Protein AF-A0A1B7M0R2-F1 (afdb_monomer_lite)

Organism: NCBI:txid1837282

Secondary structure (DSSP, 8-state):
--HHHHHHHHHHHHHHHHHHHHHHHHHTTTSHHHHHHHHHHHHHHHHHHHHHHHHHHHT-SSTT--

Foldseek 3Di:
DQVLVVLVVVLVVLVVLLVVLCVQLVVPVVVVVSNVVSPVVSVVSVVVSVVSVVVSVVSPPPPPDD

Sequence (66 aa):
MKIGTVLVAVHQSEMDLYHDLLQLSQRYVTEHEVHHVATDVAQWSRKHIAKIAAVAADYDEIGDLW

pLDDT: mean 90.1, std 13.12, range [51.0, 98.56]

Radius of gyration: 14.56 Å; chains: 1; bounding box: 29×17×40 Å

Structure (mmCIF, N/CA/C/O backbone):
data_AF-A0A1B7M0R2-F1
#
_entry.id   AF-A0A1B7M0R2-F1
#
loop_
_atom_site.group_PDB
_atom_site.id
_atom_site.type_symbol
_atom_site.label_atom_id
_atom_site.label_alt_id
_atom_site.label_comp_id
_atom_site.label_asym_id
_atom_site.label_entity_id
_atom_site.label_seq_id
_atom_site.pdbx_PDB_ins_code
_atom_site.Cartn_x
_atom_site.Cartn_y
_atom_site.Cartn_z
_atom_site.occupancy
_atom_site.B_iso_or_equiv
_atom_site.auth_seq_id
_atom_site.auth_comp_id
_atom_site.auth_asym_id
_atom_site.auth_atom_id
_atom_site.pdbx_PDB_model_num
ATOM 1 N N . MET A 1 1 ? 11.666 -11.088 -19.415 1.00 58.19 1 MET A N 1
ATOM 2 C CA . MET A 1 1 ? 10.614 -10.469 -18.579 1.00 58.19 1 MET A CA 1
ATOM 3 C C . MET A 1 1 ? 10.789 -8.971 -18.678 1.00 58.19 1 MET A C 1
ATOM 5 O O . MET A 1 1 ? 11.915 -8.531 -18.500 1.00 58.19 1 MET A O 1
ATOM 9 N N . LYS A 1 2 ? 9.736 -8.216 -19.000 1.00 78.31 2 LYS A N 1
ATOM 10 C CA . LYS A 1 2 ? 9.808 -6.752 -19.046 1.00 78.31 2 LYS A CA 1
ATOM 11 C C . LYS A 1 2 ? 9.519 -6.213 -17.652 1.00 78.31 2 LYS A C 1
ATOM 13 O O . LYS A 1 2 ? 8.416 -6.410 -17.143 1.00 78.31 2 LYS A O 1
ATOM 18 N N . ILE A 1 3 ? 10.517 -5.616 -17.008 1.00 86.38 3 ILE A N 1
ATOM 19 C CA . ILE A 1 3 ? 10.396 -5.146 -15.622 1.00 86.38 3 ILE A CA 1
ATOM 20 C C . ILE A 1 3 ? 9.351 -4.026 -15.493 1.00 86.38 3 ILE A C 1
ATOM 22 O O . ILE A 1 3 ? 8.605 -4.014 -14.518 1.00 86.38 3 ILE A O 1
ATOM 26 N N . GLY A 1 4 ? 9.182 -3.194 -16.530 1.00 85.62 4 GLY A N 1
ATOM 27 C CA . GLY A 1 4 ? 8.138 -2.165 -16.588 1.00 85.62 4 GLY A CA 1
ATOM 28 C C . GLY A 1 4 ? 6.712 -2.716 -16.442 1.00 85.62 4 GLY A C 1
ATOM 29 O O . GLY A 1 4 ? 5.925 -2.185 -15.664 1.00 85.62 4 GLY A O 1
ATOM 30 N N . THR A 1 5 ? 6.382 -3.842 -17.089 1.00 87.44 5 THR A N 1
ATOM 31 C CA . THR A 1 5 ? 5.050 -4.469 -16.955 1.00 87.44 5 THR A CA 1
ATOM 32 C C . THR A 1 5 ? 4.773 -4.936 -15.525 1.00 87.44 5 THR A C 1
ATOM 34 O O . THR A 1 5 ? 3.651 -4.817 -15.038 1.00 87.44 5 THR A O 1
ATOM 37 N N . VAL A 1 6 ? 5.792 -5.458 -14.835 1.00 91.56 6 VAL A N 1
ATOM 38 C CA . VAL A 1 6 ? 5.660 -5.880 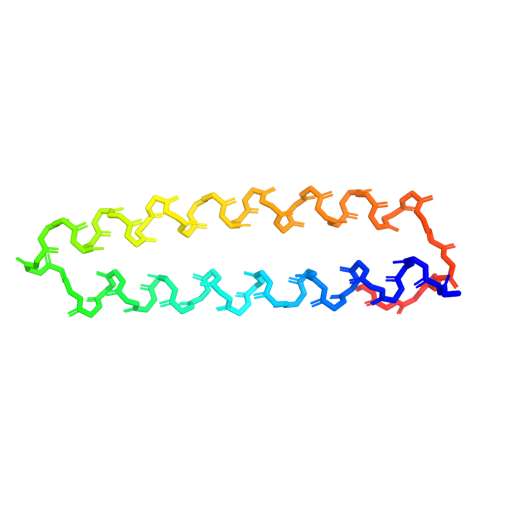-13.433 1.00 91.56 6 VAL A CA 1
ATOM 39 C C . VAL A 1 6 ? 5.441 -4.667 -12.530 1.00 91.56 6 VAL A C 1
ATOM 41 O O . VAL A 1 6 ? 4.589 -4.722 -11.650 1.00 91.56 6 VAL A O 1
ATOM 44 N N . LEU A 1 7 ? 6.148 -3.559 -12.770 1.00 92.38 7 LEU A N 1
ATOM 45 C CA . LEU A 1 7 ? 5.997 -2.331 -11.985 1.00 92.38 7 LEU A CA 1
ATOM 46 C C . LEU A 1 7 ? 4.587 -1.732 -12.103 1.00 92.38 7 LEU A C 1
ATOM 48 O O . LEU A 1 7 ? 4.020 -1.346 -11.085 1.00 92.38 7 LEU A O 1
ATOM 52 N N . VAL A 1 8 ? 3.985 -1.735 -13.298 1.00 90.62 8 VAL A N 1
ATOM 53 C CA . VAL A 1 8 ? 2.584 -1.307 -13.497 1.00 90.62 8 VAL A CA 1
ATOM 54 C C . VAL A 1 8 ? 1.616 -2.196 -12.710 1.00 90.62 8 VAL A C 1
ATOM 56 O O . VAL A 1 8 ? 0.753 -1.693 -11.991 1.00 90.62 8 VAL A O 1
ATOM 59 N N . ALA A 1 9 ? 1.777 -3.520 -12.791 1.00 92.94 9 ALA A N 1
ATOM 60 C CA . ALA A 1 9 ? 0.910 -4.456 -12.073 1.00 92.94 9 ALA A CA 1
ATOM 61 C C . ALA A 1 9 ? 1.011 -4.297 -10.544 1.00 92.94 9 ALA A C 1
ATOM 63 O O . ALA A 1 9 ? -0.002 -4.332 -9.840 1.00 92.94 9 ALA A O 1
ATOM 64 N N . VAL A 1 10 ? 2.226 -4.084 -10.028 1.00 94.88 10 VAL A N 1
ATOM 65 C CA . VAL A 1 10 ? 2.466 -3.840 -8.598 1.00 94.88 10 VAL A CA 1
ATOM 66 C C . VAL A 1 10 ? 1.886 -2.490 -8.171 1.00 94.88 10 VAL A C 1
ATOM 68 O O . VAL A 1 10 ? 1.234 -2.425 -7.13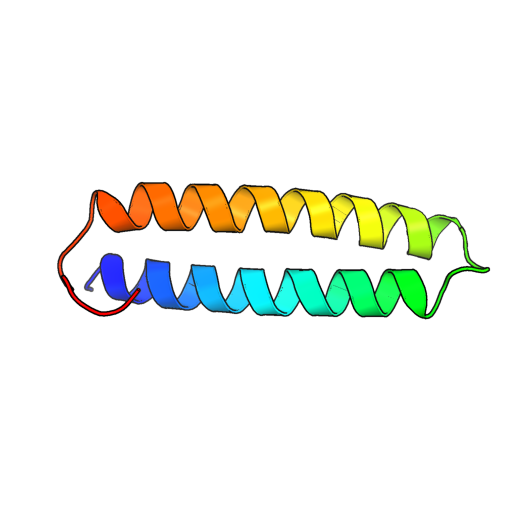5 1.00 94.88 10 VAL A O 1
ATOM 71 N N . HIS A 1 11 ? 2.044 -1.435 -8.976 1.00 94.31 11 HIS A N 1
ATOM 72 C CA . HIS A 1 11 ? 1.435 -0.132 -8.702 1.00 94.31 11 HIS A CA 1
ATOM 73 C C . HIS A 1 11 ? -0.089 -0.225 -8.582 1.00 94.31 11 HIS A C 1
ATOM 75 O O . HIS A 1 11 ? -0.659 0.301 -7.628 1.00 94.31 11 HIS A O 1
ATOM 81 N N . GLN A 1 12 ? -0.752 -0.915 -9.516 1.00 95.06 12 GLN A N 1
ATOM 82 C CA . GLN A 1 12 ? -2.204 -1.091 -9.464 1.00 95.06 12 GLN A CA 1
ATOM 83 C C . GLN A 1 12 ? -2.635 -1.871 -8.217 1.00 95.06 12 GLN A C 1
ATOM 85 O O . GLN A 1 12 ? -3.544 -1.444 -7.515 1.00 95.06 12 GLN A O 1
ATOM 90 N N . SER A 1 13 ? -1.934 -2.963 -7.902 1.00 96.81 13 SER A N 1
ATOM 91 C CA . SER A 1 13 ? -2.234 -3.775 -6.715 1.00 96.81 13 SER A CA 1
ATOM 92 C C . SER A 1 13 ? -2.082 -2.976 -5.413 1.00 96.81 13 SER A C 1
ATOM 94 O O . SER A 1 13 ? -2.867 -3.142 -4.485 1.00 96.81 13 SER A O 1
ATOM 96 N N . GLU A 1 14 ? -1.090 -2.083 -5.341 1.00 97.50 14 GLU A N 1
ATOM 97 C CA . GLU A 1 14 ? -0.902 -1.176 -4.203 1.00 97.50 14 GLU A CA 1
ATOM 98 C C . GLU A 1 14 ? -2.000 -0.102 -4.128 1.00 97.50 14 GLU A C 1
ATOM 100 O O . GLU A 1 14 ? -2.473 0.208 -3.037 1.00 97.50 14 GLU A O 1
ATOM 105 N N . MET A 1 15 ? -2.470 0.435 -5.262 1.00 98.00 15 MET A N 1
ATOM 106 C CA . MET A 1 15 ? -3.629 1.342 -5.271 1.00 98.00 15 MET A CA 1
ATOM 107 C C . MET A 1 15 ? -4.900 0.665 -4.755 1.00 98.00 15 MET A C 1
ATOM 109 O O . MET A 1 15 ? -5.642 1.276 -3.982 1.00 98.00 15 MET A O 1
ATOM 113 N N . ASP A 1 16 ? -5.147 -0.580 -5.157 1.00 98.25 16 ASP A N 1
ATOM 114 C CA . ASP A 1 16 ? -6.307 -1.345 -4.701 1.00 98.25 16 ASP A CA 1
ATOM 115 C C . ASP A 1 16 ? -6.216 -1.599 -3.186 1.00 98.25 16 ASP A C 1
ATOM 117 O O . ASP A 1 16 ? -7.144 -1.277 -2.442 1.00 98.25 16 ASP A O 1
ATOM 121 N N . LEU A 1 17 ? -5.046 -2.036 -2.702 1.00 98.19 17 LEU A N 1
ATOM 122 C CA . LEU A 1 17 ? -4.784 -2.240 -1.275 1.00 98.19 17 LEU A CA 1
ATOM 123 C C . LEU A 1 17 ? -4.983 -0.959 -0.450 1.00 98.19 17 LEU A C 1
ATOM 125 O O . LEU A 1 17 ? -5.584 -0.997 0.625 1.00 98.19 17 LEU A O 1
ATOM 129 N N . TYR A 1 18 ? -4.490 0.183 -0.935 1.00 98.56 18 TYR A N 1
ATOM 130 C CA . TYR A 1 18 ? -4.684 1.476 -0.281 1.00 98.56 18 TYR A CA 1
ATOM 131 C C . TYR A 1 18 ? -6.171 1.796 -0.076 1.00 98.56 18 TYR A C 1
ATOM 133 O O . TYR A 1 18 ? -6.571 2.195 1.022 1.00 98.56 18 TYR A O 1
ATOM 141 N N . HIS A 1 19 ? -6.997 1.605 -1.108 1.00 98.44 19 HIS A N 1
ATOM 142 C CA . HIS A 1 19 ? -8.433 1.857 -1.018 1.00 98.44 19 HIS A CA 1
ATOM 143 C C . HIS A 1 19 ? -9.132 0.881 -0.070 1.00 98.44 19 HIS A C 1
ATOM 145 O O . HIS A 1 19 ? -9.938 1.320 0.754 1.00 98.44 19 HIS A O 1
ATOM 151 N N . ASP A 1 20 ? -8.783 -0.404 -0.123 1.00 98.50 20 ASP A N 1
ATOM 152 C CA . ASP A 1 20 ? -9.345 -1.428 0.760 1.00 98.50 20 ASP A CA 1
ATOM 153 C C . ASP A 1 20 ? -9.041 -1.132 2.234 1.00 98.50 20 ASP A C 1
ATOM 155 O O . ASP A 1 20 ? -9.921 -1.234 3.092 1.00 98.50 20 ASP A O 1
ATOM 159 N N . LEU A 1 21 ? -7.821 -0.687 2.541 1.00 98.50 21 LEU A N 1
ATOM 160 C CA . LEU A 1 21 ? -7.419 -0.308 3.896 1.00 98.50 21 LEU A CA 1
ATOM 161 C C . LEU A 1 21 ? -8.147 0.944 4.395 1.00 98.50 21 LEU A C 1
ATOM 163 O O . LEU A 1 21 ? -8.559 0.989 5.555 1.00 98.50 21 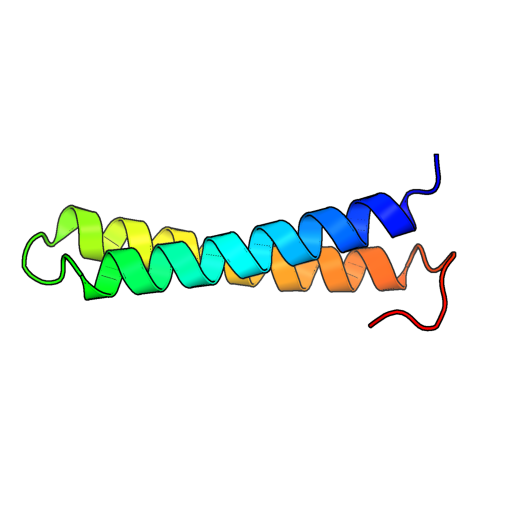LEU A O 1
ATOM 167 N N . LEU A 1 22 ? -8.364 1.943 3.536 1.00 98.25 22 LEU A N 1
ATOM 168 C CA . LEU A 1 22 ? -9.185 3.102 3.897 1.00 98.25 22 LEU A CA 1
ATOM 169 C C . LEU A 1 22 ? -10.650 2.724 4.120 1.00 98.25 22 LEU A C 1
ATOM 171 O O . LEU A 1 22 ? -11.288 3.237 5.040 1.00 98.25 22 LEU A O 1
ATOM 175 N N . GLN A 1 23 ? -11.195 1.819 3.309 1.00 98.38 23 GLN A N 1
ATOM 176 C CA . GLN A 1 23 ? -12.552 1.328 3.513 1.00 98.38 23 GLN A CA 1
ATOM 177 C C . GLN A 1 23 ? -12.658 0.543 4.828 1.00 98.38 23 GLN A C 1
ATOM 179 O O . GLN A 1 23 ? -13.629 0.709 5.571 1.00 98.38 23 GLN A O 1
ATOM 184 N N . LEU A 1 24 ? -11.657 -0.285 5.137 1.00 98.12 24 LEU A N 1
ATOM 185 C CA . LEU A 1 24 ? -11.577 -1.038 6.383 1.00 98.12 24 LEU A CA 1
ATOM 186 C C . LEU A 1 24 ? -11.508 -0.098 7.592 1.00 98.12 24 LEU A C 1
ATOM 188 O O . LEU A 1 24 ? -12.276 -0.272 8.538 1.00 98.12 24 LEU A O 1
ATOM 192 N N . SER A 1 25 ? 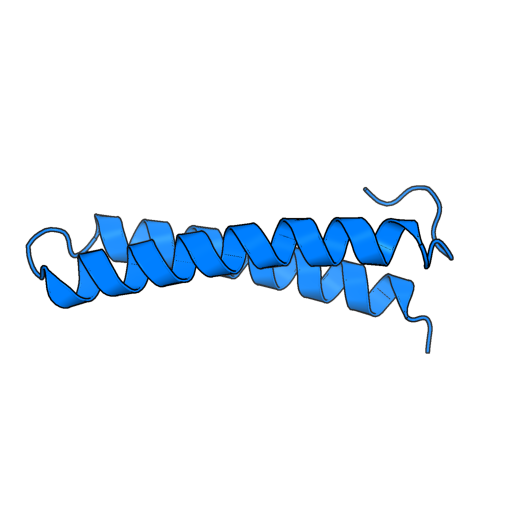-10.659 0.934 7.545 1.00 97.50 25 SER A N 1
ATOM 193 C CA . SER A 1 25 ? -10.527 1.885 8.654 1.00 97.50 25 SER A CA 1
ATOM 194 C C . SER A 1 25 ? -11.822 2.657 8.913 1.00 97.50 25 SER A C 1
ATOM 196 O O . SER A 1 25 ? -12.179 2.889 10.069 1.00 97.50 25 SER A O 1
ATOM 198 N N . GLN A 1 26 ? -12.562 3.012 7.860 1.00 97.06 26 GLN A N 1
ATOM 199 C CA . GLN A 1 26 ? -13.858 3.686 7.974 1.00 97.06 26 GLN A CA 1
ATOM 200 C C . GLN A 1 26 ? -14.953 2.758 8.508 1.00 97.06 26 GLN A C 1
ATOM 202 O O . GLN A 1 26 ? -15.793 3.189 9.298 1.00 97.06 26 GLN A O 1
ATOM 207 N N . ARG A 1 27 ? -14.945 1.481 8.107 1.00 97.81 27 ARG A N 1
ATOM 208 C CA . ARG A 1 27 ? -15.924 0.485 8.566 1.00 97.81 27 ARG A CA 1
ATOM 209 C C . ARG A 1 27 ? -15.803 0.195 10.062 1.00 97.81 27 ARG A C 1
ATOM 211 O O . ARG A 1 27 ? -16.822 -0.028 10.708 1.00 97.81 27 ARG A O 1
ATOM 218 N N . TYR A 1 28 ? -14.587 0.222 10.602 1.00 95.81 28 TYR A N 1
ATOM 219 C CA . TYR A 1 28 ? -14.283 -0.169 11.982 1.00 95.81 28 TYR A CA 1
ATOM 220 C C . TYR A 1 28 ? -13.887 1.014 12.877 1.00 95.81 28 TYR A C 1
ATOM 222 O O . TYR A 1 28 ? -13.020 0.887 13.733 1.00 95.81 28 TYR A O 1
ATOM 230 N N . VAL A 1 29 ? -14.539 2.172 12.729 1.00 93.19 29 VAL A N 1
ATOM 231 C CA . VAL A 1 29 ? -14.206 3.389 13.502 1.00 93.19 29 VAL A CA 1
ATOM 232 C C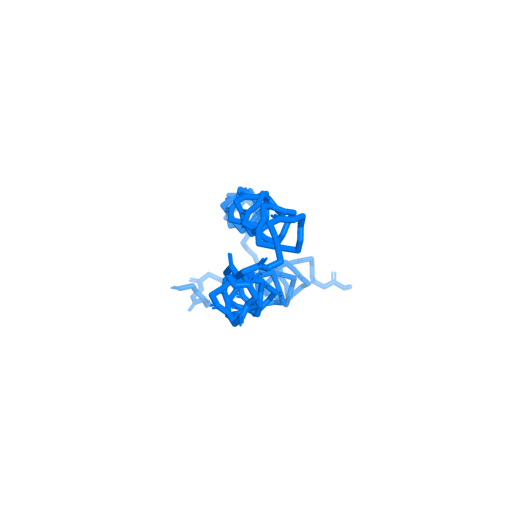 . VAL A 1 29 ? -14.305 3.212 15.027 1.00 93.19 29 VAL A C 1
ATOM 234 O O . VAL A 1 29 ? -13.591 3.875 15.772 1.00 93.19 29 VAL A O 1
ATOM 237 N N . THR A 1 30 ? -15.169 2.310 15.504 1.00 95.44 30 THR A N 1
ATOM 238 C CA . THR A 1 30 ? -15.342 2.016 16.938 1.00 95.44 30 THR A CA 1
ATOM 239 C C . THR A 1 30 ? -14.349 0.982 17.469 1.00 95.44 30 THR A C 1
ATOM 241 O O . THR A 1 30 ? -14.189 0.858 18.681 1.00 95.44 30 THR A O 1
ATOM 244 N N . GLU A 1 31 ? -13.679 0.240 16.585 1.00 96.25 31 GLU A N 1
ATOM 245 C CA . GLU A 1 31 ? -12.575 -0.652 16.935 1.00 96.25 31 GLU A CA 1
ATOM 246 C C . GLU A 1 31 ? -11.256 0.076 16.668 1.00 96.25 31 GLU A C 1
ATOM 248 O O . GLU A 1 31 ? -10.654 -0.036 15.600 1.00 96.25 31 GLU A O 1
ATOM 253 N N . HIS A 1 32 ? -10.819 0.863 17.654 1.00 95.25 32 HIS A N 1
ATOM 254 C CA . HIS A 1 32 ? -9.713 1.811 17.496 1.00 95.25 32 HIS A CA 1
ATOM 255 C C . HIS A 1 32 ? -8.424 1.184 16.946 1.00 95.25 32 HIS A C 1
ATOM 257 O O . HIS A 1 32 ? -7.762 1.800 16.116 1.00 95.25 32 HIS A O 1
ATOM 263 N N . GLU A 1 33 ? -8.069 -0.037 17.359 1.00 97.31 33 GLU A N 1
ATOM 264 C CA . GLU A 1 33 ? -6.871 -0.711 16.843 1.00 97.31 33 GLU A CA 1
ATOM 265 C C . GLU A 1 33 ? -6.984 -1.010 15.345 1.00 97.31 33 GLU A C 1
ATOM 267 O O . GLU A 1 33 ? -6.072 -0.681 14.588 1.00 97.31 33 GLU A O 1
ATOM 272 N N . VAL A 1 34 ? -8.120 -1.554 14.894 1.00 97.12 34 VAL A N 1
ATOM 273 C CA . VAL A 1 34 ? -8.369 -1.827 13.470 1.00 97.12 34 VAL A CA 1
ATOM 274 C C . VAL A 1 34 ? -8.352 -0.525 12.676 1.00 97.12 34 VAL A C 1
ATOM 276 O O . VAL A 1 34 ? -7.696 -0.445 11.638 1.00 97.12 34 VAL A O 1
ATOM 279 N N . HIS A 1 35 ? -9.016 0.515 13.185 1.00 97.50 35 HIS A N 1
ATOM 280 C CA . HIS A 1 35 ? -9.042 1.831 12.557 1.00 97.50 35 HIS A CA 1
ATOM 281 C C . HIS A 1 35 ? -7.637 2.426 12.381 1.00 97.50 35 HIS A C 1
ATOM 283 O O . HIS A 1 35 ? -7.282 2.857 11.278 1.00 97.50 35 HIS A O 1
ATOM 289 N N . HIS A 1 36 ? -6.831 2.445 13.446 1.00 97.94 36 HIS A N 1
ATOM 290 C CA . HIS A 1 36 ? -5.492 3.030 13.418 1.00 97.94 36 HIS A CA 1
ATOM 291 C C . HIS A 1 36 ? -4.536 2.216 12.553 1.00 97.94 36 HIS A C 1
ATOM 293 O O . HIS A 1 36 ? -3.906 2.784 11.665 1.00 97.94 36 HIS A O 1
ATOM 299 N N . VAL A 1 37 ? -4.492 0.893 12.723 1.00 98.38 37 VAL A N 1
ATOM 300 C CA . VAL A 1 37 ? -3.602 0.033 11.932 1.00 98.38 37 VAL A CA 1
ATOM 301 C C . VAL A 1 37 ? -3.955 0.105 10.449 1.00 98.38 37 VAL A C 1
ATOM 303 O O . VAL A 1 37 ? -3.067 0.295 9.622 1.00 98.38 37 VAL A O 1
ATOM 306 N N . ALA A 1 38 ? -5.237 0.025 10.084 1.00 98.38 38 ALA A N 1
ATOM 307 C CA . ALA A 1 38 ? -5.642 0.134 8.684 1.00 98.38 38 ALA A CA 1
ATOM 308 C C . ALA A 1 38 ? -5.285 1.510 8.089 1.00 98.38 38 ALA A C 1
ATOM 310 O O . ALA A 1 38 ? -4.803 1.588 6.960 1.00 98.38 38 ALA A O 1
ATOM 311 N N . THR A 1 39 ? -5.435 2.591 8.862 1.00 98.38 39 THR A N 1
ATOM 312 C CA . THR A 1 39 ? -5.036 3.943 8.438 1.00 98.38 39 THR A CA 1
ATOM 313 C C . THR A 1 39 ? -3.522 4.064 8.250 1.00 98.38 39 THR A C 1
ATOM 315 O O . THR A 1 39 ? -3.072 4.606 7.238 1.00 98.38 39 THR A O 1
ATOM 318 N N . ASP A 1 40 ? -2.728 3.536 9.178 1.00 98.38 40 ASP A N 1
ATOM 319 C CA . ASP A 1 40 ? -1.266 3.597 9.121 1.00 98.38 40 ASP A CA 1
ATOM 320 C C . ASP A 1 40 ? -0.716 2.790 7.941 1.00 98.38 40 ASP A C 1
ATOM 322 O O . ASP A 1 40 ? 0.144 3.269 7.192 1.00 98.38 40 ASP A O 1
ATOM 326 N N . VAL A 1 41 ? -1.257 1.590 7.710 1.00 98.19 41 VAL A N 1
ATOM 327 C CA . VAL A 1 41 ? -0.866 0.754 6.569 1.00 98.19 41 VAL A CA 1
ATOM 328 C C . VAL A 1 41 ? -1.317 1.394 5.253 1.00 98.19 41 VAL A C 1
ATOM 330 O O . VAL A 1 41 ? -0.542 1.394 4.297 1.00 98.19 41 VAL A O 1
ATOM 333 N N . ALA A 1 42 ? -2.494 2.030 5.191 1.00 98.44 42 ALA A N 1
ATOM 334 C CA . ALA A 1 42 ? -2.917 2.778 4.003 1.00 98.44 42 ALA A CA 1
ATOM 335 C C . ALA A 1 42 ? -1.930 3.913 3.683 1.00 98.44 42 ALA A C 1
ATOM 337 O O . ALA A 1 42 ? -1.496 4.083 2.542 1.00 98.44 42 ALA A O 1
ATOM 338 N N . GLN A 1 43 ? -1.500 4.674 4.693 1.00 98.06 43 GLN A N 1
ATOM 339 C CA . GLN A 1 43 ? -0.490 5.717 4.501 1.00 98.06 43 GLN A CA 1
ATOM 340 C C . GLN A 1 43 ? 0.856 5.150 4.037 1.00 98.06 43 GLN A C 1
ATOM 342 O O . GLN A 1 43 ? 1.563 5.802 3.262 1.00 98.06 43 GLN A O 1
ATOM 347 N N . TRP A 1 44 ? 1.230 3.956 4.496 1.00 97.88 44 TRP A N 1
ATOM 348 C CA . TRP A 1 44 ? 2.429 3.269 4.028 1.00 97.88 44 TRP A CA 1
ATOM 349 C C . TRP A 1 44 ? 2.305 2.815 2.568 1.00 97.88 44 TRP A C 1
ATOM 351 O O . TRP A 1 44 ? 3.190 3.138 1.773 1.00 97.88 44 TRP A O 1
ATOM 361 N N . SER A 1 45 ? 1.184 2.202 2.183 1.00 97.50 45 SER A N 1
ATOM 362 C CA . SER A 1 45 ? 0.896 1.815 0.794 1.00 97.50 45 SER A CA 1
ATOM 363 C C . SER A 1 45 ? 0.890 3.029 -0.146 1.00 97.50 45 SER A C 1
ATOM 365 O O . SER A 1 45 ? 1.560 3.027 -1.177 1.00 97.50 45 SER A O 1
ATOM 367 N N . ARG A 1 46 ? 0.316 4.170 0.266 1.00 97.81 46 ARG A N 1
ATOM 368 C CA . ARG A 1 46 ? 0.420 5.437 -0.487 1.00 97.81 46 ARG A CA 1
ATOM 369 C C . ARG A 1 46 ? 1.866 5.866 -0.756 1.00 97.81 46 ARG A C 1
ATOM 371 O O . ARG A 1 46 ? 2.173 6.371 -1.837 1.00 97.81 46 ARG A O 1
ATOM 378 N N . LYS A 1 47 ? 2.769 5.687 0.212 1.00 98.00 47 LYS A N 1
ATOM 379 C CA . LYS A 1 47 ? 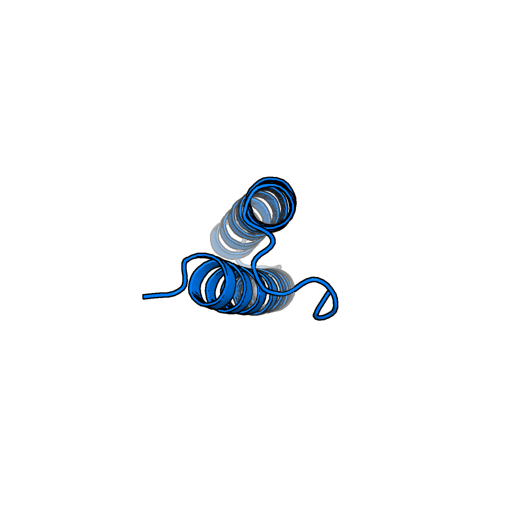4.202 5.973 0.012 1.00 98.00 47 LYS A CA 1
ATOM 380 C C . LYS A 1 47 ? 4.833 4.981 -0.965 1.00 98.00 47 LYS A C 1
ATOM 382 O O . LYS A 1 47 ? 5.750 5.362 -1.688 1.00 98.00 47 LYS A O 1
ATOM 387 N N . HIS A 1 48 ? 4.380 3.730 -0.983 1.00 97.19 48 HIS A N 1
ATOM 388 C CA . HIS A 1 48 ? 4.852 2.717 -1.925 1.00 97.19 48 HIS A CA 1
ATOM 389 C C . HIS A 1 48 ? 4.418 3.001 -3.355 1.00 97.19 48 HIS A C 1
ATOM 391 O O . HIS A 1 48 ? 5.276 2.989 -4.230 1.00 97.19 48 HIS A O 1
ATOM 397 N N . ILE A 1 49 ? 3.154 3.364 -3.580 1.00 96.69 49 ILE A N 1
ATOM 398 C CA . ILE A 1 49 ? 2.626 3.788 -4.887 1.00 96.69 49 ILE A CA 1
ATOM 399 C C . ILE A 1 49 ? 3.537 4.857 -5.508 1.00 96.69 49 ILE A C 1
ATOM 401 O O . ILE A 1 49 ? 4.031 4.689 -6.622 1.00 96.69 49 ILE A O 1
ATOM 405 N N . ALA A 1 50 ? 3.862 5.907 -4.743 1.00 95.00 50 ALA A N 1
ATOM 406 C CA . ALA A 1 50 ? 4.748 6.978 -5.200 1.00 95.00 50 ALA A CA 1
ATOM 407 C C . ALA A 1 50 ? 6.172 6.490 -5.531 1.00 95.00 50 ALA A C 1
ATOM 409 O O . ALA A 1 50 ? 6.767 6.936 -6.510 1.00 95.00 50 ALA A O 1
ATOM 410 N N . LYS A 1 51 ? 6.728 5.566 -4.736 1.00 95.31 51 LYS A N 1
ATOM 411 C CA . LYS A 1 51 ? 8.053 4.980 -4.997 1.00 95.31 51 LYS A CA 1
ATOM 412 C C . LYS A 1 51 ? 8.055 4.096 -6.241 1.00 95.31 51 LYS A C 1
ATOM 414 O O . LYS A 1 51 ? 9.009 4.150 -7.006 1.00 95.31 51 LYS A O 1
ATOM 419 N N . ILE A 1 52 ? 7.009 3.297 -6.444 1.00 93.88 52 ILE A N 1
ATOM 420 C CA . ILE A 1 52 ? 6.880 2.422 -7.612 1.00 93.88 52 ILE A CA 1
ATOM 421 C C . ILE A 1 52 ? 6.749 3.263 -8.876 1.00 93.88 52 ILE A C 1
ATOM 423 O O . ILE A 1 52 ? 7.444 2.974 -9.840 1.00 93.88 52 ILE A O 1
ATOM 427 N N . ALA A 1 53 ? 5.935 4.322 -8.857 1.00 90.75 53 ALA A N 1
ATOM 428 C CA . ALA A 1 53 ? 5.810 5.243 -9.984 1.00 90.75 53 ALA A CA 1
ATOM 429 C C . ALA A 1 53 ? 7.150 5.924 -10.320 1.00 90.75 53 ALA A C 1
ATOM 431 O O . ALA A 1 53 ? 7.540 5.971 -11.483 1.00 90.75 53 ALA A O 1
ATOM 432 N N . ALA A 1 54 ? 7.890 6.382 -9.301 1.00 91.12 54 ALA A N 1
ATOM 433 C CA . ALA A 1 54 ? 9.215 6.972 -9.495 1.00 91.12 54 ALA A CA 1
ATOM 434 C C . ALA A 1 54 ? 10.203 5.979 -10.127 1.00 91.12 54 ALA A C 1
ATOM 436 O O . ALA A 1 54 ? 10.892 6.324 -11.076 1.00 91.12 54 ALA A O 1
ATOM 437 N N . VAL A 1 55 ? 10.229 4.734 -9.644 1.00 90.25 55 VAL A N 1
ATOM 438 C CA . VAL A 1 55 ? 11.073 3.680 -10.220 1.00 90.25 55 VAL A CA 1
ATOM 439 C C . VAL A 1 55 ? 10.609 3.319 -11.632 1.00 90.25 55 VAL A C 1
ATOM 441 O O . VAL A 1 55 ? 11.433 3.171 -12.522 1.00 90.25 55 VAL A O 1
ATOM 444 N N . ALA A 1 56 ? 9.306 3.198 -11.881 1.00 86.19 56 ALA A N 1
ATOM 445 C CA . ALA A 1 56 ? 8.777 2.845 -13.195 1.00 86.19 56 ALA A CA 1
ATOM 446 C C . ALA A 1 56 ? 9.138 3.867 -14.279 1.00 86.19 56 ALA A C 1
ATOM 448 O O . ALA A 1 56 ? 9.406 3.455 -15.404 1.00 86.19 56 ALA A O 1
ATOM 449 N N . ALA A 1 57 ? 9.214 5.154 -13.927 1.00 84.12 57 ALA A N 1
ATOM 450 C CA . ALA A 1 57 ? 9.687 6.205 -14.825 1.00 84.12 57 ALA A CA 1
ATOM 451 C C . ALA A 1 57 ? 11.145 5.994 -15.283 1.00 84.12 57 ALA A C 1
ATOM 453 O O . ALA A 1 57 ? 11.484 6.343 -16.410 1.00 84.12 57 ALA A O 1
ATOM 454 N N . ASP A 1 58 ? 11.992 5.375 -14.454 1.00 85.44 58 ASP A N 1
ATOM 455 C CA . ASP A 1 58 ? 13.389 5.070 -14.800 1.00 85.44 58 ASP A CA 1
ATOM 456 C C . ASP A 1 58 ? 13.526 3.814 -15.684 1.00 85.44 58 ASP A C 1
ATOM 458 O O . ASP A 1 58 ? 14.523 3.644 -16.388 1.00 85.44 58 ASP A O 1
ATOM 462 N N . TYR A 1 59 ? 12.532 2.919 -15.650 1.00 78.06 59 TYR A N 1
ATOM 463 C CA . TYR A 1 59 ? 12.514 1.640 -16.375 1.00 78.06 59 TYR A CA 1
ATOM 464 C C . TYR A 1 59 ? 11.599 1.665 -17.603 1.00 78.06 59 TYR A C 1
ATOM 466 O O . TYR A 1 59 ? 11.096 0.612 -18.009 1.00 78.06 59 TYR A O 1
ATOM 474 N N . ASP A 1 60 ? 11.360 2.848 -18.171 1.00 63.75 60 ASP A N 1
ATOM 475 C CA . ASP A 1 60 ? 10.385 3.063 -19.233 1.00 63.75 60 ASP A CA 1
ATOM 476 C C . ASP A 1 60 ? 10.708 2.281 -20.527 1.00 63.75 60 ASP A C 1
ATOM 478 O O . ASP A 1 60 ? 11.342 2.759 -21.464 1.00 63.75 60 ASP A O 1
ATOM 482 N N . GLU A 1 61 ? 10.264 1.022 -20.566 1.00 60.25 61 GLU A N 1
ATOM 483 C CA . GLU A 1 61 ? 10.131 0.191 -21.766 1.00 60.25 61 GLU A CA 1
ATOM 484 C C . GLU A 1 61 ? 8.724 0.327 -22.395 1.00 60.25 61 GLU A C 1
ATOM 486 O O . GLU A 1 61 ? 8.411 -0.389 -23.354 1.00 60.25 61 GLU A O 1
ATOM 491 N N . ILE A 1 62 ? 7.840 1.169 -21.835 1.00 57.56 62 ILE A N 1
ATOM 492 C CA . ILE A 1 62 ? 6.421 1.285 -22.209 1.00 57.56 62 ILE A CA 1
ATOM 493 C C . ILE A 1 62 ? 5.966 2.747 -22.048 1.00 57.56 62 ILE A C 1
ATOM 495 O O . ILE A 1 62 ? 5.170 3.064 -21.165 1.00 57.56 62 ILE A O 1
ATOM 499 N N . GLY A 1 63 ? 6.470 3.623 -22.919 1.00 51.00 63 GLY A N 1
ATOM 500 C CA . GLY A 1 63 ? 6.365 5.083 -22.792 1.00 51.00 63 GLY A CA 1
ATOM 501 C C . GLY A 1 63 ? 4.991 5.727 -22.971 1.00 51.00 63 GLY A C 1
ATOM 502 O O . GLY A 1 63 ? 4.944 6.830 -23.491 1.00 51.00 63 GLY A O 1
ATOM 503 N N . ASP A 1 64 ? 3.890 5.073 -22.582 1.00 55.66 64 ASP A N 1
ATOM 504 C CA . ASP A 1 64 ? 2.530 5.611 -22.780 1.00 55.66 64 ASP A CA 1
ATOM 505 C C . ASP A 1 64 ? 1.425 5.037 -21.849 1.00 55.66 64 ASP A C 1
ATOM 507 O O . ASP A 1 64 ? 0.243 5.242 -22.117 1.00 55.66 64 ASP A O 1
ATOM 511 N N . LEU A 1 65 ? 1.736 4.296 -20.770 1.00 57.25 65 LEU A N 1
ATOM 512 C CA . LEU A 1 65 ? 0.702 3.630 -19.933 1.00 57.25 65 LEU A CA 1
ATOM 513 C C . LEU A 1 65 ? 0.476 4.209 -18.520 1.00 57.25 65 LEU A C 1
ATOM 515 O O . LEU A 1 65 ? -0.029 3.492 -17.654 1.00 57.25 65 LEU A O 1
ATOM 519 N N . TRP A 1 66 ? 0.794 5.482 -18.285 1.00 54.53 66 TRP A N 1
ATOM 520 C CA . TRP A 1 66 ? 0.545 6.158 -17.002 1.00 54.53 66 TRP A CA 1
ATOM 521 C C . TRP A 1 66 ? -0.445 7.312 -17.136 1.00 54.53 66 TRP A C 1
ATOM 523 O O . TRP A 1 66 ? -0.236 8.165 -18.026 1.00 54.53 66 TRP A O 1
#